Protein AF-A0A376NST1-F1 (afdb_monomer_lite)

Organism: Escherichia coli (NCBI:txid562)

Secondary structure (DSSP, 8-state):
--SS-S-SSHHHHHHHHHHHHHSBHHHHHTS-SS-TTT-HHHHHHHHT--HHHHHHHTT-BHHHHHHHHH-TTS-HHHHHHHGGG--HHHHHHHHHH--HHHHHHHHHH----EESSSEE--TT----------TT--HHHHHHHHHHHHHTTTT--

Sequence (157 aa):
MLAGVAAASSQERVAAKQVLSEMTVADIRNNPVIAYEDDCVTRLIQDDVNETAYNQIKNWSISELREYVLSDETSVDDIAFTRKGLTSEVVAAVAKICSNADLIYGAKKMPVIKKANTTIGIPGTFSARLQPNDTRDDVQSIAAQIYEGLSFGWAMR

Structure (mmCIF, N/CA/C/O backbone):
data_AF-A0A376NST1-F1
#
_entry.id   AF-A0A376NST1-F1
#
loop_
_atom_site.group_PDB
_atom_site.id
_atom_site.type_symbol
_atom_site.label_atom_id
_atom_site.label_alt_id
_atom_site.label_comp_id
_atom_site.label_asym_id
_atom_site.label_entity_id
_atom_site.label_seq_id
_atom_site.pdbx_PDB_ins_code
_atom_site.Cartn_x
_atom_site.Cartn_y
_atom_site.Cartn_z
_atom_site.occupancy
_atom_site.B_iso_or_equiv
_atom_site.auth_seq_id
_atom_site.auth_comp_id
_atom_site.auth_asym_id
_atom_site.auth_atom_id
_atom_site.pdbx_PDB_model_num
ATOM 1 N N . MET A 1 1 ? -23.554 10.254 -4.841 1.00 58.06 1 MET A N 1
ATOM 2 C CA . MET A 1 1 ? -22.465 9.258 -4.983 1.00 58.06 1 MET A CA 1
ATOM 3 C C . MET A 1 1 ? -22.963 8.116 -5.845 1.00 58.06 1 MET A C 1
ATOM 5 O O . MET A 1 1 ? -24.092 7.705 -5.643 1.00 58.06 1 MET A O 1
ATOM 9 N N . LEU A 1 2 ? -22.165 7.655 -6.812 1.00 87.50 2 LEU A N 1
ATOM 10 C CA . LEU A 1 2 ? -22.635 6.780 -7.900 1.00 87.50 2 LEU A CA 1
ATOM 11 C C . LEU A 1 2 ? -22.914 5.328 -7.470 1.00 87.50 2 LEU A C 1
ATOM 13 O O . LEU A 1 2 ? -23.813 4.710 -8.020 1.00 87.50 2 LEU A O 1
ATOM 17 N N . ALA A 1 3 ? -22.196 4.806 -6.470 1.00 92.31 3 ALA A N 1
ATOM 18 C CA . ALA A 1 3 ? -22.322 3.412 -6.023 1.00 92.31 3 ALA A CA 1
ATOM 19 C C . ALA A 1 3 ? -23.203 3.211 -4.771 1.00 92.31 3 ALA A C 1
ATOM 21 O O . ALA A 1 3 ? -23.405 2.083 -4.348 1.00 92.31 3 ALA A O 1
ATOM 22 N N . GLY A 1 4 ? -23.691 4.283 -4.134 1.00 94.25 4 GLY A N 1
ATOM 23 C CA . GLY A 1 4 ? -24.586 4.184 -2.966 1.00 94.25 4 GLY A CA 1
ATOM 24 C C . GLY A 1 4 ? -23.967 3.706 -1.637 1.00 94.25 4 GLY A C 1
ATOM 25 O O . GLY A 1 4 ? -24.687 3.615 -0.656 1.00 94.25 4 GLY A O 1
ATOM 26 N N . VAL A 1 5 ? -22.656 3.448 -1.563 1.00 95.38 5 VAL A N 1
ATOM 27 C CA . VAL A 1 5 ? -21.986 2.813 -0.396 1.00 95.38 5 VAL A CA 1
ATOM 28 C C . VAL A 1 5 ? -21.373 3.776 0.628 1.00 95.38 5 VAL A C 1
ATOM 30 O O . VAL A 1 5 ? -20.493 3.404 1.400 1.00 95.38 5 VAL A O 1
ATOM 33 N N . ALA A 1 6 ? -21.745 5.047 0.600 1.00 96.31 6 ALA A N 1
ATOM 34 C CA . ALA A 1 6 ? -21.053 6.056 1.387 1.00 96.31 6 ALA A CA 1
ATOM 35 C C . ALA A 1 6 ? -21.930 6.667 2.466 1.00 96.31 6 ALA A C 1
ATOM 37 O O . ALA A 1 6 ? -23.143 6.751 2.304 1.00 96.31 6 ALA A O 1
ATOM 38 N N . ALA A 1 7 ? -21.277 7.156 3.520 1.00 96.25 7 ALA A N 1
ATOM 39 C CA . ALA A 1 7 ? -21.938 7.831 4.625 1.00 96.25 7 ALA A CA 1
ATOM 40 C C . ALA A 1 7 ? -22.827 8.983 4.127 1.00 96.25 7 ALA A C 1
ATOM 42 O O . ALA A 1 7 ? -22.404 9.812 3.313 1.00 96.25 7 ALA A O 1
ATOM 43 N N . ALA A 1 8 ? -24.039 9.055 4.666 1.00 95.56 8 ALA A N 1
ATOM 44 C CA . ALA A 1 8 ? -25.022 10.096 4.417 1.00 95.56 8 ALA A CA 1
ATOM 45 C C . ALA A 1 8 ? -24.632 11.437 5.059 1.00 95.56 8 ALA A C 1
ATOM 47 O O . ALA A 1 8 ? -25.135 12.485 4.657 1.00 95.56 8 ALA A O 1
ATOM 48 N N . SER A 1 9 ? -23.727 11.430 6.046 1.00 97.06 9 SER A N 1
ATOM 49 C CA . SER A 1 9 ? -23.280 12.642 6.739 1.00 97.06 9 SER A CA 1
ATOM 50 C C . SER A 1 9 ? -21.816 12.596 7.186 1.00 97.06 9 SER A C 1
ATOM 52 O O . SER A 1 9 ? -21.163 11.551 7.211 1.00 97.06 9 SER A O 1
ATOM 54 N N . SER A 1 10 ? -21.285 13.759 7.577 1.00 96.62 10 SER A N 1
ATOM 55 C CA . SER A 1 10 ? -19.955 13.852 8.191 1.00 96.62 10 SER A CA 1
ATOM 56 C C . SER A 1 10 ? -19.897 13.159 9.554 1.00 96.62 10 SER A C 1
ATOM 58 O O . SER A 1 10 ? -18.880 12.552 9.868 1.00 96.62 10 SER A O 1
ATOM 60 N N . GLN A 1 11 ? -20.976 13.219 10.336 1.00 97.62 11 GLN A N 1
ATOM 61 C CA . GLN A 1 11 ? -21.097 12.567 11.638 1.00 97.62 11 GLN A CA 1
ATOM 62 C C . GLN A 1 11 ? -21.048 11.048 11.489 1.00 97.62 11 GLN A C 1
ATOM 64 O O . GLN A 1 11 ? -20.251 10.399 12.155 1.00 97.62 11 GLN A O 1
ATOM 69 N N . GLU A 1 12 ? -21.824 10.494 10.555 1.00 97.94 12 GLU A N 1
ATOM 70 C CA . GLU A 1 12 ? -21.793 9.062 10.242 1.00 97.94 12 GLU A CA 1
ATOM 71 C C . GLU A 1 12 ? -20.415 8.629 9.732 1.00 97.94 12 GLU A C 1
ATOM 73 O O . GLU A 1 12 ? -19.903 7.592 10.138 1.00 97.94 12 GLU A O 1
ATOM 78 N N . ARG A 1 13 ? -19.752 9.454 8.910 1.00 97.69 13 ARG A N 1
ATOM 79 C CA . ARG A 1 13 ? -18.380 9.177 8.464 1.00 97.69 13 ARG A CA 1
ATOM 80 C C . ARG A 1 13 ? -17.389 9.125 9.630 1.00 97.69 13 ARG A C 1
ATOM 82 O O . ARG A 1 13 ? -16.491 8.289 9.613 1.00 97.69 13 ARG A O 1
ATOM 89 N N . VAL A 1 14 ? -17.511 10.021 10.610 1.00 97.69 14 VAL A N 1
ATOM 90 C CA . VAL A 1 14 ? -16.652 10.019 11.807 1.00 97.69 14 VAL A CA 1
ATOM 91 C C . VAL A 1 14 ? -16.969 8.817 12.696 1.00 97.69 14 VAL A C 1
ATOM 93 O O . VAL A 1 14 ? -16.040 8.135 13.114 1.00 97.69 14 VAL A O 1
ATOM 96 N N . ALA A 1 15 ? -18.248 8.493 12.896 1.00 97.62 15 ALA A N 1
ATOM 97 C CA . ALA A 1 15 ? -18.669 7.301 13.629 1.00 97.62 15 ALA A CA 1
ATOM 98 C C . ALA A 1 15 ? -18.141 6.013 12.974 1.00 97.62 15 ALA A C 1
ATOM 100 O O . ALA A 1 15 ? -17.581 5.160 13.654 1.00 97.62 15 ALA A O 1
ATOM 101 N N . ALA A 1 16 ? -18.216 5.902 11.644 1.00 98.12 16 ALA A N 1
ATOM 102 C CA . ALA A 1 16 ? -17.667 4.767 10.905 1.00 98.12 16 ALA A CA 1
ATOM 103 C C . ALA A 1 16 ? -16.143 4.648 11.068 1.00 98.12 16 ALA A C 1
ATOM 105 O O . ALA A 1 16 ? -15.630 3.542 11.209 1.00 98.12 16 ALA A O 1
ATOM 106 N N . LYS A 1 17 ? -15.411 5.773 11.086 1.00 98.31 17 LYS A N 1
ATOM 107 C CA . LYS A 1 17 ? -13.966 5.767 11.371 1.00 98.31 17 LYS A CA 1
ATOM 108 C C . LYS A 1 17 ? -13.660 5.334 12.803 1.00 98.31 17 LYS A C 1
ATOM 110 O O . LYS A 1 17 ? -12.684 4.621 12.990 1.00 98.31 17 LYS A O 1
ATOM 115 N N . GLN A 1 18 ? -14.472 5.745 13.777 1.00 98.25 18 GLN A N 1
ATOM 116 C CA . GLN A 1 18 ? -14.311 5.322 15.168 1.00 98.25 18 GLN A CA 1
ATOM 117 C C . GLN A 1 18 ? -14.515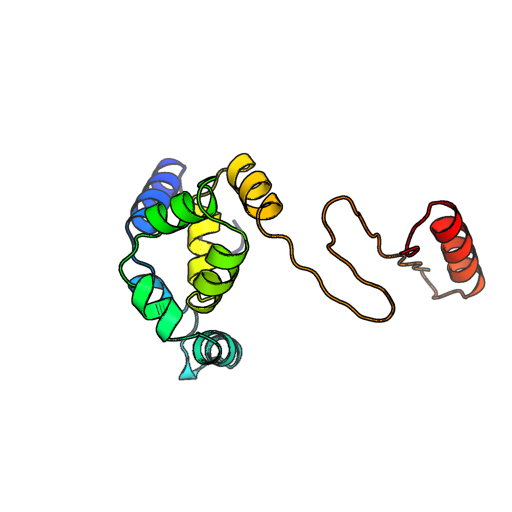 3.810 15.303 1.00 98.25 18 GLN A C 1
ATOM 119 O O . GLN A 1 18 ? -13.617 3.125 15.782 1.00 98.25 18 GLN A O 1
ATOM 124 N N . VAL A 1 19 ? -15.628 3.279 14.786 1.00 98.56 19 VAL A N 1
ATOM 125 C CA . VAL A 1 19 ? -15.893 1.831 14.791 1.00 98.56 19 VAL A CA 1
ATOM 126 C C . VAL A 1 19 ? -14.754 1.079 14.105 1.00 98.56 19 VAL A C 1
ATOM 128 O O . VAL A 1 19 ? -14.201 0.148 14.676 1.00 98.56 19 VAL A O 1
ATOM 131 N N . LEU A 1 20 ? -14.333 1.530 12.918 1.00 98.62 20 LEU A N 1
ATOM 132 C CA . LEU A 1 20 ? -13.223 0.919 12.188 1.00 98.62 20 LEU A CA 1
ATOM 133 C C . LEU A 1 20 ? -11.905 0.947 12.973 1.00 98.62 20 LEU A C 1
ATOM 135 O O . LEU A 1 20 ? -11.122 0.012 12.863 1.00 98.62 20 LEU A O 1
ATOM 139 N N . SER A 1 21 ? -11.649 2.007 13.743 1.00 98.50 21 SER A N 1
ATOM 140 C CA . SER A 1 21 ? -10.427 2.140 14.541 1.00 98.50 21 SER A CA 1
ATOM 141 C C . SER A 1 21 ? -10.368 1.165 15.719 1.00 98.50 21 SER A C 1
ATOM 143 O O . SER A 1 21 ? -9.270 0.773 16.106 1.00 98.50 21 SER A O 1
ATOM 145 N N . GLU A 1 22 ? -11.528 0.755 16.240 1.00 98.56 22 GLU A N 1
ATOM 146 C CA . GLU A 1 22 ? -11.674 -0.173 17.370 1.00 98.56 22 GLU A CA 1
ATOM 147 C C . GLU A 1 22 ? -11.725 -1.647 16.927 1.00 98.56 22 GLU A C 1
ATOM 149 O O . GLU A 1 22 ? -11.473 -2.536 17.738 1.00 98.56 22 GLU A O 1
ATOM 154 N N . MET A 1 23 ? -12.013 -1.924 15.648 1.00 98.75 23 MET A N 1
ATOM 155 C CA . MET A 1 23 ? -11.954 -3.283 15.094 1.00 98.75 23 MET A CA 1
ATOM 156 C C . MET A 1 23 ? -10.537 -3.846 15.162 1.00 98.75 23 MET A C 1
ATOM 158 O O . MET A 1 23 ? -9.558 -3.116 14.983 1.00 98.75 23 MET A O 1
ATOM 162 N N . THR A 1 24 ? -10.427 -5.158 15.354 1.00 98.81 24 THR A N 1
ATOM 163 C CA . THR A 1 24 ? -9.129 -5.832 15.358 1.00 98.81 24 THR A CA 1
ATOM 164 C C . THR A 1 24 ? -8.667 -6.207 13.950 1.00 98.81 24 THR A C 1
ATOM 166 O O . THR A 1 24 ? -9.461 -6.337 13.012 1.00 98.81 24 THR A O 1
ATOM 169 N N . VAL A 1 25 ? -7.363 -6.447 13.799 1.00 98.75 25 VAL A N 1
ATOM 170 C CA . VAL A 1 25 ? -6.791 -7.043 12.583 1.00 98.75 25 VAL A CA 1
ATOM 171 C C . VAL A 1 25 ? -7.479 -8.373 12.260 1.00 98.75 25 VAL A C 1
ATOM 173 O O . VAL A 1 25 ? -7.784 -8.620 11.096 1.00 98.75 25 VAL A O 1
ATOM 176 N N . ALA A 1 26 ? -7.767 -9.210 13.262 1.00 98.75 26 ALA A N 1
ATOM 177 C CA . ALA A 1 26 ? -8.470 -10.478 13.078 1.00 98.75 26 ALA A CA 1
ATOM 178 C C . ALA A 1 26 ? -9.889 -10.293 12.535 1.00 98.75 26 ALA A C 1
ATOM 180 O O . ALA A 1 26 ? -10.272 -11.007 11.607 1.00 98.75 26 ALA A O 1
ATOM 181 N N . ASP A 1 27 ? -10.652 -9.339 13.076 1.00 98.62 27 ASP A N 1
ATOM 182 C CA . ASP A 1 27 ? -12.026 -9.083 12.632 1.00 98.62 27 ASP A CA 1
ATOM 183 C C . ASP A 1 27 ? -12.061 -8.772 11.138 1.00 98.62 27 ASP A C 1
ATOM 185 O O . ASP A 1 27 ? -12.883 -9.311 10.403 1.00 98.62 27 ASP A O 1
ATOM 189 N N . ILE A 1 28 ? -11.132 -7.943 10.669 1.00 98.69 28 ILE A N 1
ATOM 190 C CA . ILE A 1 28 ? -11.088 -7.535 9.265 1.00 98.69 28 ILE A CA 1
ATOM 191 C C . ILE A 1 28 ? -10.480 -8.634 8.391 1.00 98.69 28 ILE A C 1
ATOM 193 O O . ILE A 1 28 ? -10.987 -8.900 7.304 1.00 98.69 28 ILE A O 1
ATOM 197 N N . ARG A 1 29 ? -9.433 -9.322 8.862 1.00 98.12 29 ARG A N 1
ATOM 198 C CA . ARG A 1 29 ? -8.795 -10.412 8.113 1.00 98.12 29 ARG A CA 1
ATOM 199 C C . ARG A 1 29 ? -9.769 -11.558 7.825 1.00 98.12 29 ARG A C 1
ATOM 201 O O . ARG A 1 29 ? -9.786 -12.075 6.711 1.00 98.12 29 ARG A O 1
ATOM 208 N N . ASN A 1 30 ? -10.564 -11.947 8.820 1.00 98.38 30 ASN A N 1
ATOM 209 C CA . ASN A 1 30 ? -11.471 -13.093 8.731 1.00 98.38 30 ASN A CA 1
ATOM 210 C C . ASN A 1 30 ? -12.772 -12.786 7.969 1.00 98.38 30 ASN A C 1
ATOM 212 O O . ASN A 1 30 ? -13.555 -13.700 7.728 1.00 98.38 30 ASN A O 1
ATOM 216 N N . ASN A 1 31 ? -13.009 -11.525 7.597 1.00 98.44 31 ASN A N 1
ATOM 217 C CA . ASN A 1 31 ? -14.204 -11.085 6.879 1.00 98.44 31 ASN A CA 1
ATOM 218 C C . ASN A 1 31 ? -13.805 -10.325 5.598 1.00 98.44 31 ASN A C 1
ATOM 220 O O . ASN A 1 31 ? -13.994 -9.106 5.529 1.00 98.44 31 ASN A O 1
ATOM 224 N N . PRO A 1 32 ? -13.226 -11.012 4.591 1.00 97.94 32 PRO A N 1
ATOM 225 C CA . PRO A 1 32 ? -12.903 -10.379 3.316 1.00 97.94 32 PRO A CA 1
ATOM 226 C C . PRO A 1 32 ? -14.174 -9.860 2.634 1.00 97.94 32 PRO A C 1
ATOM 228 O O . PRO A 1 32 ? -15.260 -10.418 2.799 1.00 97.94 32 PRO A O 1
ATOM 231 N N . VAL A 1 33 ? -14.050 -8.789 1.844 1.00 97.62 33 VAL A N 1
ATOM 232 C CA . VAL A 1 33 ? -15.228 -8.140 1.226 1.00 97.62 33 VAL A CA 1
ATOM 233 C C . VAL A 1 33 ? -15.897 -8.997 0.147 1.00 97.62 33 VAL A C 1
ATOM 235 O O . VAL A 1 33 ? -17.051 -8.754 -0.203 1.00 97.62 33 VAL A O 1
ATOM 238 N N . ILE A 1 34 ? -15.175 -9.991 -0.371 1.00 97.94 34 ILE A N 1
ATOM 239 C CA . ILE A 1 34 ? -15.690 -11.066 -1.219 1.00 97.94 34 ILE A CA 1
ATOM 240 C C . ILE A 1 34 ? -15.210 -12.385 -0.614 1.00 97.94 34 ILE A C 1
ATOM 242 O O . ILE A 1 34 ? -14.037 -12.502 -0.255 1.00 97.94 34 ILE A O 1
ATOM 246 N N . ALA A 1 35 ? -16.112 -13.360 -0.493 1.00 98.06 35 ALA A N 1
ATOM 247 C CA . ALA A 1 35 ? -15.838 -14.636 0.158 1.00 98.06 35 ALA A CA 1
ATOM 248 C C . ALA A 1 35 ? -14.694 -15.411 -0.523 1.00 98.06 35 ALA A C 1
ATOM 250 O O . ALA A 1 35 ? -14.472 -15.310 -1.732 1.00 98.06 35 ALA A O 1
ATOM 251 N N . TYR A 1 36 ? -13.959 -16.195 0.269 1.00 97.62 36 TYR A N 1
ATOM 252 C CA . TYR A 1 36 ? -12.764 -16.922 -0.177 1.00 97.62 36 TYR A CA 1
ATOM 253 C C . TYR A 1 36 ? -13.096 -17.966 -1.256 1.00 97.62 36 TYR A C 1
ATOM 255 O O . TYR A 1 36 ? -12.367 -18.144 -2.235 1.00 97.62 36 TYR A O 1
ATOM 263 N N . GLU A 1 37 ? -14.218 -18.657 -1.098 1.00 97.38 37 GLU A N 1
ATOM 264 C CA . GLU A 1 37 ? -14.730 -19.654 -2.033 1.00 97.38 37 GLU A CA 1
ATOM 265 C C . GLU A 1 37 ? -15.078 -19.058 -3.405 1.00 97.38 37 GLU A C 1
ATOM 267 O O . GLU A 1 37 ? -14.863 -19.708 -4.432 1.00 97.38 37 GLU A O 1
ATOM 272 N N . ASP A 1 38 ? -15.508 -17.797 -3.438 1.00 98.00 38 ASP A N 1
ATOM 273 C CA . ASP A 1 38 ? -16.101 -17.173 -4.621 1.00 98.00 38 ASP A CA 1
ATOM 274 C C . ASP A 1 38 ? -15.097 -16.381 -5.468 1.00 98.00 38 ASP A C 1
ATOM 276 O O . ASP A 1 38 ? -15.340 -16.162 -6.655 1.00 98.00 38 ASP A O 1
ATOM 280 N N . ASP A 1 39 ? -13.951 -15.980 -4.906 1.00 98.38 39 ASP A N 1
ATOM 281 C CA . ASP A 1 39 ? -13.010 -15.090 -5.592 1.00 98.38 39 ASP A CA 1
ATOM 282 C C . ASP A 1 39 ? -11.547 -15.532 -5.484 1.00 98.38 39 ASP A C 1
ATOM 284 O O . ASP A 1 39 ? -10.999 -15.775 -4.409 1.00 98.38 39 ASP A O 1
ATOM 288 N N . CYS A 1 40 ? -10.878 -15.631 -6.635 1.00 97.25 40 CYS A N 1
ATOM 289 C CA . CYS A 1 40 ? -9.483 -16.059 -6.689 1.00 97.25 40 CYS A CA 1
ATOM 290 C C . CYS A 1 40 ? -8.501 -15.004 -6.166 1.00 97.25 40 CYS A C 1
ATOM 292 O O . CYS A 1 40 ? -7.403 -15.378 -5.752 1.00 97.25 40 CYS A O 1
ATOM 294 N N . VAL A 1 41 ? -8.874 -13.721 -6.159 1.00 98.38 41 VAL A N 1
ATOM 295 C CA . VAL A 1 41 ? -8.036 -12.642 -5.624 1.00 98.38 41 VAL A CA 1
ATOM 296 C C . VAL A 1 41 ? -8.066 -12.670 -4.097 1.00 98.38 41 VAL A C 1
ATOM 298 O O . VAL A 1 41 ? -6.999 -12.612 -3.489 1.00 98.38 41 VAL A O 1
ATOM 301 N N . THR A 1 42 ? -9.235 -12.872 -3.477 1.00 98.31 42 THR A N 1
ATOM 302 C CA . THR A 1 42 ? -9.349 -13.133 -2.034 1.00 98.31 42 THR A CA 1
ATOM 303 C C . THR A 1 42 ? -8.493 -14.329 -1.636 1.00 98.31 42 THR A C 1
ATOM 305 O O . THR A 1 42 ? -7.748 -14.229 -0.663 1.00 98.31 42 THR A O 1
ATOM 308 N N . ARG A 1 43 ? -8.535 -15.437 -2.394 1.00 98.31 43 ARG A N 1
ATOM 309 C CA . ARG A 1 43 ? -7.685 -16.603 -2.099 1.00 98.31 43 ARG A CA 1
ATOM 310 C C . ARG A 1 43 ? -6.210 -16.262 -2.133 1.00 98.31 43 ARG A C 1
ATOM 312 O O . ARG A 1 43 ? -5.531 -16.493 -1.147 1.00 98.31 43 ARG A O 1
ATOM 319 N N . LEU A 1 44 ? -5.742 -15.635 -3.212 1.00 98.50 44 LEU A N 1
ATOM 320 C CA . LEU A 1 44 ? -4.339 -15.241 -3.333 1.00 98.50 44 LEU A CA 1
ATOM 321 C C . LEU A 1 44 ? -3.894 -14.353 -2.161 1.00 98.50 44 LEU A C 1
ATOM 323 O O . LEU A 1 44 ? -2.840 -14.585 -1.582 1.00 98.50 44 LEU A O 1
ATOM 327 N N . ILE A 1 45 ? -4.711 -13.365 -1.784 1.00 98.44 45 ILE A N 1
ATOM 328 C CA . ILE A 1 45 ? -4.411 -12.465 -0.664 1.00 98.44 45 ILE A CA 1
ATOM 329 C C . ILE A 1 45 ? -4.343 -13.230 0.661 1.00 98.44 45 ILE A C 1
ATOM 331 O O . ILE A 1 45 ? -3.431 -12.985 1.444 1.00 98.44 45 ILE A O 1
ATOM 335 N N . GLN A 1 46 ? -5.309 -14.109 0.933 1.00 98.06 46 GLN A N 1
ATOM 336 C CA . GLN A 1 46 ? -5.399 -14.847 2.196 1.00 98.06 46 GLN A CA 1
ATOM 337 C C . GLN A 1 46 ? -4.330 -15.943 2.304 1.00 98.06 46 GLN A C 1
ATOM 339 O O . GLN A 1 46 ? -3.771 -16.130 3.384 1.00 98.06 46 GLN A O 1
ATOM 344 N N . ASP A 1 47 ? -4.024 -16.625 1.198 1.00 98.25 47 ASP A N 1
ATOM 345 C CA . ASP A 1 47 ? -3.057 -17.726 1.126 1.00 98.25 47 ASP A CA 1
ATOM 346 C C . ASP A 1 47 ? -1.605 -17.232 1.246 1.00 98.25 47 ASP A C 1
ATOM 348 O O . ASP A 1 47 ? -0.752 -17.945 1.776 1.00 98.25 47 ASP A O 1
ATOM 352 N N . ASP A 1 48 ? -1.319 -15.999 0.810 1.00 98.38 48 ASP A N 1
ATOM 353 C CA . ASP A 1 48 ? 0.010 -15.380 0.920 1.00 98.38 48 ASP A CA 1
ATOM 354 C C . ASP A 1 48 ? 0.311 -14.821 2.330 1.00 98.38 48 ASP A C 1
ATOM 356 O O . ASP A 1 48 ? 1.429 -14.355 2.595 1.00 98.38 48 ASP A O 1
ATOM 360 N N . VAL A 1 49 ? -0.653 -14.862 3.261 1.00 98.50 49 VAL A N 1
ATOM 361 C CA . VAL A 1 49 ? -0.452 -14.363 4.627 1.00 98.50 49 VAL A CA 1
ATOM 362 C C . VAL A 1 49 ? 0.510 -15.264 5.400 1.00 98.50 49 VAL A C 1
ATOM 364 O O . VAL A 1 49 ? 0.342 -16.474 5.532 1.00 98.50 49 VAL A O 1
ATOM 367 N N . ASN A 1 50 ? 1.515 -14.647 6.016 1.00 98.56 50 ASN A N 1
ATOM 368 C CA . ASN A 1 50 ? 2.362 -15.324 6.983 1.00 98.56 50 ASN A CA 1
ATOM 369 C C . ASN A 1 50 ? 1.645 -15.423 8.337 1.00 98.56 50 ASN A C 1
ATOM 371 O O . ASN A 1 50 ? 1.550 -14.441 9.079 1.00 98.56 50 ASN A O 1
ATOM 375 N N . GLU A 1 51 ? 1.208 -16.630 8.692 1.00 98.06 51 GLU A N 1
ATOM 376 C CA . GLU A 1 51 ? 0.477 -16.872 9.941 1.00 98.06 51 GLU A CA 1
ATOM 377 C C . GLU A 1 51 ? 1.268 -16.532 11.209 1.00 98.06 51 GLU A C 1
ATOM 379 O O . GLU A 1 51 ? 0.679 -16.158 12.222 1.00 98.06 51 GLU A O 1
ATOM 384 N N . THR A 1 52 ? 2.600 -16.626 11.195 1.00 98.19 52 THR A N 1
ATOM 385 C CA . THR A 1 52 ? 3.419 -16.234 12.353 1.00 98.19 52 THR A CA 1
ATOM 386 C C . THR A 1 52 ? 3.358 -14.728 12.580 1.00 98.19 52 THR A C 1
ATOM 388 O O . THR A 1 52 ? 3.132 -14.300 13.710 1.00 98.19 52 THR A O 1
ATOM 391 N N . ALA A 1 53 ? 3.509 -13.931 11.518 1.00 98.31 53 ALA A N 1
ATOM 392 C CA . ALA A 1 53 ? 3.381 -12.478 11.595 1.00 98.31 53 ALA A CA 1
ATOM 393 C C . ALA A 1 53 ? 1.954 -12.074 11.992 1.00 98.31 53 ALA A C 1
ATOM 395 O O . ALA A 1 53 ? 1.775 -11.276 12.907 1.00 98.31 53 ALA A O 1
ATOM 396 N N . TYR A 1 54 ? 0.936 -12.686 11.377 1.00 98.69 54 TYR A N 1
ATOM 397 C CA . TYR A 1 54 ? -0.463 -12.432 11.724 1.00 98.69 54 TYR A CA 1
ATOM 398 C C . TYR A 1 54 ? -0.758 -12.717 13.201 1.00 98.69 54 TYR A C 1
ATOM 400 O O . TYR A 1 54 ? -1.350 -11.885 13.882 1.00 98.69 54 TYR A O 1
ATOM 408 N N . ASN A 1 55 ? -0.312 -13.856 13.738 1.00 98.50 55 ASN A N 1
ATOM 409 C CA . ASN A 1 55 ? -0.602 -14.222 15.125 1.00 98.50 55 ASN A CA 1
ATOM 410 C C . ASN A 1 55 ? -0.039 -13.236 16.163 1.00 98.50 55 ASN A C 1
ATOM 412 O O . ASN A 1 55 ? -0.579 -13.182 17.267 1.00 98.50 55 ASN A O 1
ATOM 416 N N . GLN A 1 56 ? 0.994 -12.457 15.821 1.00 98.19 56 GLN A N 1
ATOM 417 C CA . GLN A 1 56 ? 1.545 -11.411 16.692 1.00 98.19 56 GLN A CA 1
ATOM 418 C C . GLN A 1 56 ? 0.665 -10.154 16.744 1.00 98.19 56 GLN A C 1
ATOM 420 O O . GLN A 1 56 ? 0.635 -9.480 17.770 1.00 98.19 56 GLN A O 1
ATOM 425 N N . ILE A 1 57 ? -0.064 -9.860 15.663 1.00 98.50 57 ILE A N 1
ATOM 426 C CA . ILE A 1 57 ? -0.810 -8.602 15.487 1.00 98.50 57 ILE A CA 1
ATOM 427 C C . ILE A 1 57 ? -2.328 -8.783 15.414 1.00 98.50 57 ILE A C 1
ATOM 429 O O . ILE A 1 57 ? -3.059 -7.802 15.392 1.00 98.50 57 ILE A O 1
ATOM 433 N N . LYS A 1 58 ? -2.834 -10.020 15.371 1.00 98.50 58 LYS A N 1
ATOM 434 C CA . LYS A 1 58 ? -4.259 -10.319 15.145 1.00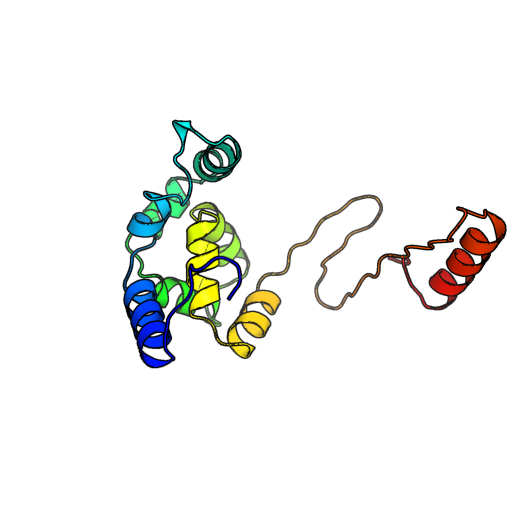 98.50 58 LYS A CA 1
ATOM 435 C C . LYS A 1 58 ? -5.209 -9.626 16.128 1.00 98.50 58 LYS A C 1
ATOM 437 O O . LYS A 1 58 ? -6.322 -9.284 15.754 1.00 98.50 58 LYS A O 1
ATOM 442 N N . ASN A 1 59 ? -4.759 -9.408 17.364 1.00 98.69 59 ASN A N 1
ATOM 443 C CA . ASN A 1 59 ? -5.550 -8.775 18.422 1.00 98.69 59 ASN A CA 1
ATOM 444 C C . ASN A 1 59 ? -5.365 -7.254 18.484 1.00 98.69 59 ASN A C 1
ATOM 446 O O . ASN A 1 59 ? -5.973 -6.619 19.337 1.00 98.69 59 ASN A O 1
ATOM 450 N N . TRP A 1 60 ? -4.507 -6.676 17.642 1.00 98.75 60 TRP A N 1
ATOM 451 C CA . TRP A 1 60 ? -4.335 -5.231 17.595 1.00 98.75 60 TRP A CA 1
ATOM 452 C C . TRP A 1 60 ? -5.559 -4.604 16.953 1.00 98.75 60 TRP A C 1
ATOM 454 O O . TRP A 1 60 ? -6.062 -5.097 15.940 1.00 98.75 60 TRP A O 1
ATOM 464 N N . SER A 1 61 ? -6.002 -3.496 17.520 1.00 98.81 61 SER A N 1
ATOM 465 C CA . SER A 1 61 ? -6.938 -2.590 16.880 1.00 98.81 61 SER A CA 1
ATOM 466 C C . SER A 1 61 ? -6.303 -1.931 15.651 1.00 98.81 61 SER A C 1
ATOM 468 O O . SER A 1 61 ? -5.080 -1.779 15.541 1.00 98.81 61 SER A O 1
ATOM 470 N N . ILE A 1 62 ? -7.133 -1.481 14.713 1.00 98.81 62 ILE A N 1
ATOM 471 C CA . ILE A 1 62 ? -6.650 -0.715 13.557 1.00 98.81 62 ILE A CA 1
ATOM 472 C C . ILE A 1 62 ? -6.019 0.615 13.987 1.00 98.81 62 ILE A C 1
ATOM 474 O O . ILE A 1 62 ? -5.079 1.077 13.335 1.00 98.81 62 ILE A O 1
ATOM 478 N N . SER A 1 63 ? -6.475 1.207 15.097 1.00 98.62 63 SER A N 1
ATOM 479 C CA . SER A 1 63 ? -5.828 2.384 15.687 1.00 98.62 63 SER A CA 1
ATOM 480 C C . SER A 1 63 ? -4.394 2.088 16.137 1.00 98.62 63 SER A C 1
ATOM 482 O O . SER A 1 63 ? -3.480 2.818 15.753 1.00 98.62 63 SER A O 1
ATOM 484 N N . GLU A 1 64 ? -4.174 0.998 16.877 1.00 98.75 64 GLU A N 1
ATOM 485 C CA . GLU A 1 64 ? -2.833 0.581 17.318 1.00 98.75 64 GLU A CA 1
ATOM 486 C C . GLU A 1 64 ? -1.924 0.272 16.126 1.00 98.75 64 GLU A C 1
ATOM 488 O O . GLU A 1 64 ? -0.773 0.705 16.094 1.00 98.75 64 GLU A O 1
ATOM 493 N N . LEU A 1 65 ? -2.443 -0.405 15.095 1.00 98.56 65 LEU A N 1
ATOM 494 C CA . LEU A 1 65 ? -1.675 -0.674 13.880 1.00 98.56 65 LEU A CA 1
ATOM 495 C C . LEU A 1 65 ? -1.292 0.620 13.139 1.00 98.56 65 LEU A C 1
ATOM 497 O O . LEU A 1 65 ? -0.169 0.732 12.643 1.00 98.56 65 LEU A O 1
ATOM 501 N N . ARG A 1 66 ? -2.186 1.620 13.079 1.00 98.62 66 ARG A N 1
ATOM 502 C CA . ARG A 1 66 ? -1.862 2.949 12.530 1.00 98.62 66 ARG A CA 1
ATOM 503 C C . ARG A 1 66 ? -0.734 3.607 13.323 1.00 98.62 66 ARG A C 1
ATOM 505 O O . ARG A 1 66 ? 0.212 4.108 12.718 1.00 98.62 66 ARG A O 1
ATOM 512 N N . GLU A 1 67 ? -0.839 3.635 14.647 1.00 98.50 67 GLU A N 1
ATOM 513 C CA . GLU A 1 67 ? 0.169 4.257 15.513 1.00 98.50 67 GLU A CA 1
ATOM 514 C C . GLU A 1 67 ? 1.521 3.555 15.406 1.00 98.50 67 GLU A C 1
ATOM 516 O O . GLU A 1 67 ? 2.543 4.225 15.275 1.00 98.50 67 GLU A O 1
ATOM 521 N N . TYR A 1 68 ? 1.526 2.224 15.343 1.00 98.44 68 TYR A N 1
ATOM 522 C CA . TYR A 1 68 ? 2.721 1.425 15.092 1.00 98.44 68 TYR A CA 1
ATOM 523 C C . TYR A 1 68 ? 3.410 1.822 13.777 1.00 98.44 68 TYR A C 1
ATOM 525 O O . TYR A 1 68 ? 4.595 2.137 13.768 1.00 98.44 68 TYR A O 1
ATOM 533 N N . VAL A 1 69 ? 2.674 1.916 12.664 1.00 97.38 69 VAL A N 1
ATOM 534 C CA . VAL A 1 69 ? 3.256 2.322 11.367 1.00 97.38 69 VAL A CA 1
ATOM 535 C C . VAL A 1 69 ? 3.839 3.744 11.420 1.00 97.38 69 VAL A C 1
ATOM 537 O O . VAL A 1 69 ? 4.886 4.030 10.824 1.00 97.38 69 VAL A O 1
ATOM 540 N N . LEU A 1 70 ? 3.180 4.657 12.137 1.00 97.75 70 LEU A N 1
ATOM 541 C CA . LEU A 1 70 ? 3.609 6.052 12.238 1.00 97.75 70 LEU A CA 1
ATOM 542 C C . LEU A 1 70 ? 4.738 6.264 13.259 1.00 97.75 70 LEU A C 1
ATOM 544 O O . LEU A 1 70 ? 5.515 7.196 13.078 1.00 97.75 70 LEU A O 1
ATOM 548 N N . SER A 1 71 ? 4.907 5.381 14.243 1.00 98.06 71 SER A N 1
ATOM 549 C CA . SER A 1 71 ? 5.906 5.492 15.316 1.00 98.06 71 SER A CA 1
ATOM 550 C C . SER A 1 71 ? 7.351 5.498 14.813 1.00 98.06 71 SER A C 1
ATOM 552 O O . SER A 1 71 ? 7.758 4.602 14.075 1.00 98.06 71 SER A O 1
ATOM 554 N N . ASP A 1 72 ? 8.153 6.474 15.236 1.00 96.81 72 ASP A N 1
ATOM 555 C CA . ASP A 1 72 ? 9.570 6.597 14.855 1.00 96.81 72 ASP A CA 1
ATOM 556 C C . ASP A 1 72 ? 10.449 5.459 15.387 1.00 96.81 72 ASP A C 1
ATOM 558 O O . ASP A 1 72 ? 11.489 5.164 14.803 1.00 96.81 72 ASP A O 1
ATOM 562 N N . GLU A 1 73 ? 9.981 4.764 16.423 1.00 97.50 73 GLU A N 1
ATOM 563 C CA . GLU A 1 73 ? 10.633 3.573 16.978 1.00 97.50 73 GLU A CA 1
ATOM 564 C C . GLU A 1 73 ? 10.427 2.328 16.102 1.00 97.50 73 GLU A C 1
ATOM 566 O O . GLU A 1 73 ? 11.119 1.327 16.266 1.00 97.50 73 GLU A O 1
ATOM 571 N N . THR A 1 74 ? 9.468 2.365 15.169 1.00 97.44 74 THR A N 1
ATOM 572 C CA . THR A 1 74 ? 9.185 1.242 14.268 1.00 97.44 74 THR A CA 1
ATOM 573 C C . THR A 1 74 ? 10.055 1.338 13.020 1.00 97.44 74 THR A C 1
ATOM 575 O O . THR A 1 74 ? 9.901 2.248 12.197 1.00 97.44 74 THR A O 1
ATOM 578 N N . SER A 1 75 ? 10.966 0.378 12.867 1.00 97.31 75 SER A N 1
ATOM 579 C CA . SER A 1 75 ? 11.927 0.346 11.768 1.00 97.31 75 SER A CA 1
ATOM 580 C C . SER A 1 75 ? 11.329 -0.197 10.463 1.00 97.31 75 SER A C 1
ATOM 582 O O . SER A 1 75 ? 10.245 -0.785 10.419 1.00 97.31 75 SER A O 1
ATOM 584 N N . VAL A 1 76 ? 12.075 -0.035 9.365 1.00 96.44 76 VAL A N 1
ATOM 585 C CA . VAL A 1 76 ? 11.712 -0.601 8.054 1.00 96.44 76 VAL A CA 1
ATOM 586 C C . VAL A 1 76 ? 11.603 -2.128 8.120 1.00 96.44 76 VAL A C 1
ATOM 588 O O . VAL A 1 76 ? 10.713 -2.697 7.485 1.00 96.44 76 VAL A O 1
ATOM 591 N N . ASP A 1 77 ? 12.476 -2.783 8.890 1.00 97.12 77 ASP A N 1
ATOM 592 C CA . ASP A 1 77 ? 12.500 -4.241 9.034 1.00 97.12 77 ASP A CA 1
ATOM 593 C C . ASP A 1 77 ? 11.318 -4.749 9.870 1.00 97.12 77 ASP A C 1
ATOM 595 O O . ASP A 1 77 ? 10.711 -5.766 9.520 1.00 97.12 77 ASP A O 1
ATOM 599 N N . ASP A 1 78 ? 10.919 -3.994 10.896 1.00 97.62 78 ASP A N 1
ATOM 600 C CA . ASP A 1 78 ? 9.733 -4.296 11.702 1.00 97.62 78 ASP A CA 1
ATOM 601 C C . ASP A 1 78 ? 8.473 -4.277 10.830 1.00 97.62 78 ASP A C 1
ATOM 603 O O . ASP A 1 78 ? 7.732 -5.261 10.751 1.00 97.62 78 ASP A O 1
ATOM 607 N N . ILE A 1 79 ? 8.280 -3.197 10.063 1.00 97.38 79 ILE A N 1
ATOM 608 C CA . ILE A 1 79 ? 7.177 -3.099 9.099 1.00 97.38 79 ILE A CA 1
ATOM 609 C C . ILE A 1 79 ? 7.284 -4.209 8.052 1.00 97.38 79 ILE A C 1
ATOM 611 O O . ILE A 1 79 ? 6.265 -4.759 7.625 1.00 97.38 79 ILE A O 1
ATOM 615 N N . ALA A 1 80 ? 8.501 -4.561 7.625 1.00 97.12 80 ALA A N 1
ATOM 616 C CA . ALA A 1 80 ? 8.714 -5.576 6.607 1.00 97.12 80 ALA A CA 1
ATOM 617 C C . ALA A 1 80 ? 8.228 -6.965 7.012 1.00 97.12 80 ALA A C 1
ATOM 619 O O . ALA A 1 80 ? 7.746 -7.715 6.152 1.00 97.12 80 ALA A O 1
ATOM 620 N N . PHE A 1 81 ? 8.352 -7.300 8.292 1.00 98.00 81 PHE A N 1
ATOM 621 C CA . PHE A 1 81 ? 7.806 -8.525 8.847 1.00 98.00 81 PHE A CA 1
ATOM 622 C C . PHE A 1 81 ? 6.303 -8.395 9.109 1.00 98.00 81 PHE A C 1
ATOM 624 O O . PHE A 1 81 ? 5.533 -9.201 8.586 1.00 98.00 81 PHE A O 1
ATOM 631 N N . THR A 1 82 ? 5.882 -7.341 9.814 1.00 98.12 82 THR A N 1
ATOM 632 C CA . THR A 1 82 ? 4.483 -7.099 10.199 1.00 98.12 82 THR A CA 1
ATOM 633 C C . THR A 1 82 ? 3.539 -7.101 8.999 1.00 98.12 82 THR A C 1
ATOM 635 O O . THR A 1 82 ? 2.491 -7.745 9.040 1.00 98.12 82 THR A O 1
ATOM 638 N N . ARG A 1 83 ? 3.928 -6.484 7.872 1.00 97.44 83 ARG A N 1
ATOM 639 C CA . ARG A 1 83 ? 3.077 -6.431 6.669 1.00 97.44 83 ARG A CA 1
ATOM 640 C C . ARG A 1 83 ? 2.750 -7.795 6.062 1.00 97.44 83 ARG A C 1
ATOM 642 O O . ARG A 1 83 ? 1.794 -7.889 5.305 1.00 97.44 83 ARG A O 1
ATOM 649 N N .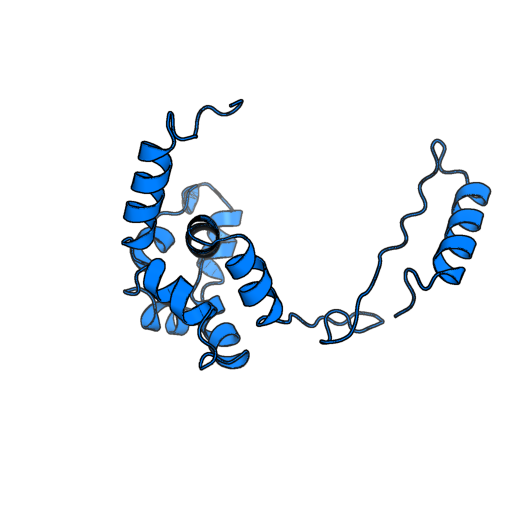 LYS A 1 84 ? 3.524 -8.843 6.369 1.00 98.19 84 LYS A N 1
ATOM 650 C CA . LYS A 1 84 ? 3.236 -10.211 5.905 1.00 98.19 84 LYS A CA 1
ATOM 651 C C . LYS A 1 84 ? 2.038 -10.830 6.626 1.00 98.19 84 LYS A C 1
ATOM 653 O O . LYS A 1 84 ? 1.516 -11.824 6.146 1.00 98.19 84 LYS A O 1
ATOM 658 N N . GLY A 1 85 ? 1.635 -10.281 7.772 1.00 98.19 85 GLY A N 1
ATOM 659 C CA . GLY A 1 85 ? 0.460 -10.712 8.530 1.00 98.19 85 GLY A CA 1
ATOM 660 C C . GLY A 1 85 ? -0.837 -9.998 8.138 1.00 98.19 85 GLY A C 1
ATOM 661 O O . GLY A 1 85 ? -1.853 -10.208 8.795 1.00 98.19 85 GLY A O 1
ATOM 662 N N . LEU A 1 86 ? -0.802 -9.117 7.131 1.00 98.56 86 LEU A N 1
ATOM 663 C CA . LEU A 1 86 ? -1.916 -8.247 6.755 1.00 98.56 86 LEU A CA 1
ATOM 664 C C . LEU A 1 86 ? -2.568 -8.707 5.450 1.00 98.56 86 LEU A C 1
ATOM 666 O O . LEU A 1 86 ? -1.879 -9.102 4.513 1.00 98.56 86 LEU A O 1
ATOM 670 N N . THR A 1 87 ? -3.885 -8.538 5.360 1.00 98.75 87 THR A N 1
ATOM 671 C CA . THR A 1 87 ? -4.639 -8.618 4.101 1.00 98.75 87 THR A CA 1
ATOM 672 C C . THR A 1 87 ? -4.904 -7.221 3.541 1.00 98.75 87 THR A C 1
ATOM 674 O O . THR A 1 87 ? -4.714 -6.204 4.220 1.00 98.75 87 THR A O 1
ATOM 677 N N . SER A 1 88 ? -5.353 -7.146 2.287 1.00 98.62 88 SER A N 1
ATOM 678 C CA . SER A 1 88 ? -5.644 -5.870 1.624 1.00 98.62 88 SER A CA 1
ATOM 679 C C . SER A 1 88 ? -6.709 -5.044 2.355 1.00 98.62 88 SER A C 1
ATOM 681 O O . SER A 1 88 ? -6.579 -3.822 2.430 1.00 98.62 88 SER A O 1
ATOM 683 N N . GLU A 1 89 ? -7.716 -5.679 2.952 1.00 98.75 89 GLU A N 1
ATOM 684 C CA . GLU A 1 89 ? -8.752 -5.015 3.744 1.00 98.75 89 GLU A CA 1
ATOM 685 C C . GLU A 1 89 ? -8.185 -4.353 5.002 1.00 98.75 89 GLU A C 1
ATOM 687 O O . GLU A 1 89 ? -8.566 -3.225 5.315 1.00 98.75 89 GLU A O 1
ATOM 692 N N . VAL A 1 90 ? -7.231 -4.993 5.687 1.00 98.81 90 VAL A N 1
ATOM 693 C CA . VAL A 1 90 ? -6.573 -4.411 6.869 1.00 98.81 90 VAL A CA 1
ATOM 694 C C . VAL A 1 90 ? -5.729 -3.197 6.468 1.00 98.81 90 VAL A C 1
ATOM 696 O O . VAL A 1 90 ? -5.794 -2.150 7.115 1.00 98.81 90 VAL A O 1
ATOM 699 N N . VAL A 1 91 ? -4.998 -3.282 5.350 1.00 98.62 91 VAL A N 1
ATOM 700 C CA . VAL A 1 91 ? -4.256 -2.136 4.789 1.00 98.62 91 VAL A CA 1
ATOM 701 C C . VAL A 1 91 ? -5.210 -0.986 4.440 1.00 98.62 91 VAL A C 1
ATOM 703 O O . VAL A 1 91 ? -4.945 0.175 4.768 1.00 98.62 91 VAL A O 1
ATOM 706 N N . ALA A 1 92 ? -6.353 -1.296 3.822 1.00 98.69 92 ALA A N 1
ATOM 707 C CA . ALA A 1 92 ? -7.378 -0.311 3.501 1.00 98.69 92 ALA A CA 1
ATOM 708 C C . ALA A 1 92 ? -8.005 0.308 4.762 1.00 98.69 92 ALA A C 1
ATOM 710 O O . ALA A 1 92 ? -8.304 1.504 4.764 1.00 98.69 92 ALA A O 1
ATOM 711 N N . ALA A 1 93 ? -8.193 -0.474 5.827 1.00 98.69 93 ALA A N 1
ATOM 712 C CA . ALA A 1 93 ? -8.742 -0.009 7.095 1.00 98.69 93 ALA A CA 1
ATOM 713 C C . ALA A 1 93 ? -7.845 1.047 7.752 1.00 98.69 93 ALA A C 1
ATOM 715 O O . ALA A 1 93 ? -8.321 2.139 8.072 1.00 98.69 93 ALA A O 1
ATOM 716 N N . VAL A 1 94 ? -6.539 0.773 7.844 1.00 98.62 94 VAL A N 1
ATOM 717 C CA . VAL A 1 94 ? -5.545 1.728 8.363 1.00 98.62 94 VAL A CA 1
ATOM 718 C C . VAL A 1 94 ? -5.561 3.018 7.540 1.00 98.62 94 VAL A C 1
ATOM 720 O O . VAL A 1 94 ? -5.692 4.111 8.091 1.00 98.62 94 VAL A O 1
ATOM 723 N N . ALA A 1 95 ? -5.521 2.917 6.207 1.00 98.62 95 ALA A N 1
ATOM 724 C CA . ALA A 1 95 ? -5.520 4.092 5.336 1.00 98.62 95 ALA A CA 1
ATOM 725 C C . ALA A 1 95 ? -6.778 4.970 5.499 1.00 98.62 95 ALA A C 1
ATOM 727 O O . ALA A 1 95 ? -6.693 6.195 5.409 1.00 98.62 95 ALA A O 1
ATOM 728 N N . LYS A 1 96 ? -7.948 4.375 5.771 1.00 98.50 96 LYS A N 1
ATOM 729 C CA . LYS A 1 96 ? -9.217 5.107 5.952 1.00 98.50 96 LYS A CA 1
ATOM 730 C C . LYS A 1 96 ? -9.242 5.968 7.216 1.00 98.50 96 LYS A C 1
ATOM 732 O O . LYS A 1 96 ? -9.967 6.970 7.237 1.00 98.50 96 LYS A O 1
ATOM 737 N N . ILE A 1 97 ? -8.468 5.622 8.243 1.00 98.25 97 ILE A N 1
ATOM 738 C CA . ILE A 1 97 ? -8.371 6.404 9.486 1.00 98.25 97 ILE A CA 1
ATOM 7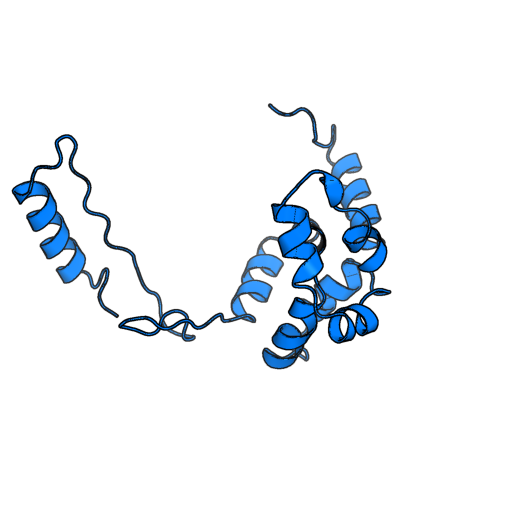39 C C . ILE A 1 97 ? -7.171 7.364 9.510 1.00 98.25 97 ILE A C 1
ATOM 741 O O . ILE A 1 97 ? -7.057 8.171 10.427 1.00 98.25 97 ILE A O 1
ATOM 745 N N . CYS A 1 98 ? -6.326 7.351 8.478 1.00 98.50 98 CYS A N 1
ATOM 746 C CA . CYS A 1 98 ? -5.203 8.273 8.337 1.00 98.50 98 CYS A CA 1
ATOM 747 C C . CYS A 1 98 ? -5.622 9.673 7.855 1.00 98.50 98 CYS A C 1
ATOM 749 O O . CYS A 1 98 ? -6.561 9.846 7.070 1.00 98.50 98 CYS A O 1
ATOM 751 N N . SER A 1 99 ? -4.875 10.682 8.306 1.00 98.31 99 SER A N 1
ATOM 752 C CA . SER A 1 99 ? -4.848 12.014 7.700 1.00 98.31 99 SER A CA 1
ATOM 753 C C . SER A 1 99 ? -4.001 12.024 6.417 1.00 98.31 99 SER A C 1
ATOM 755 O O . SER A 1 99 ? -3.233 11.098 6.154 1.00 98.31 99 SER A O 1
ATOM 757 N N . ASN A 1 100 ? -4.068 13.101 5.630 1.00 98.38 100 ASN A N 1
ATOM 758 C CA . ASN A 1 100 ? -3.186 13.254 4.466 1.00 98.38 100 ASN A CA 1
ATOM 759 C C . ASN A 1 100 ? -1.700 13.259 4.866 1.00 98.38 100 ASN A C 1
ATOM 761 O O . ASN A 1 100 ? -0.872 12.694 4.155 1.00 98.38 100 ASN A O 1
ATOM 765 N N . ALA A 1 101 ? -1.363 13.884 5.999 1.00 98.12 101 ALA A N 1
ATOM 766 C CA . ALA A 1 101 ? 0.008 13.933 6.496 1.00 98.12 101 ALA A CA 1
ATOM 767 C C . ALA A 1 101 ? 0.485 12.548 6.954 1.00 98.12 101 ALA A C 1
ATOM 769 O O . ALA A 1 101 ? 1.607 12.164 6.637 1.00 98.12 101 ALA A O 1
ATOM 770 N N . ASP A 1 102 ? -0.388 11.777 7.607 1.00 98.38 102 ASP A N 1
ATOM 771 C CA . ASP A 1 102 ? -0.097 10.405 8.038 1.00 98.38 102 ASP A CA 1
ATOM 772 C C . ASP A 1 102 ? 0.240 9.523 6.832 1.00 98.38 102 ASP A C 1
ATOM 774 O O . ASP A 1 102 ? 1.214 8.777 6.862 1.00 98.38 102 ASP A O 1
ATOM 778 N N . LEU A 1 103 ? -0.538 9.633 5.748 1.00 98.56 103 LEU A N 1
ATOM 779 C CA . LEU A 1 103 ? -0.310 8.861 4.525 1.00 98.56 103 LEU A CA 1
ATOM 780 C C . LEU A 1 103 ? 1.041 9.203 3.887 1.00 98.56 103 LEU A C 1
ATOM 782 O O . LEU A 1 103 ? 1.774 8.301 3.490 1.00 98.56 103 LEU A O 1
ATOM 786 N N . ILE A 1 104 ? 1.393 10.490 3.821 1.00 98.12 104 ILE A N 1
ATOM 787 C CA . ILE A 1 104 ? 2.683 10.939 3.279 1.00 98.12 104 ILE A CA 1
ATOM 788 C C . ILE A 1 104 ? 3.837 10.453 4.166 1.00 98.12 104 ILE A C 1
ATOM 790 O O . ILE A 1 104 ? 4.829 9.926 3.658 1.00 98.12 104 ILE A O 1
ATOM 794 N N . TYR A 1 105 ? 3.712 10.618 5.484 1.00 97.38 105 TYR A N 1
ATOM 795 C CA . TYR A 1 105 ? 4.753 10.264 6.443 1.00 97.38 105 TYR A CA 1
ATOM 796 C C . TYR A 1 105 ? 4.976 8.752 6.518 1.00 97.38 105 TYR A C 1
ATOM 798 O O . TYR A 1 105 ? 6.100 8.281 6.335 1.00 97.38 105 TYR A O 1
ATOM 806 N N . GLY A 1 106 ? 3.898 7.986 6.697 1.00 97.12 106 GLY A N 1
ATOM 807 C CA . GLY A 1 106 ? 3.933 6.529 6.729 1.00 97.12 106 GLY A CA 1
ATOM 808 C C . GLY A 1 106 ? 4.503 5.949 5.436 1.00 97.12 106 GLY A C 1
ATOM 809 O O . GLY A 1 106 ? 5.414 5.127 5.487 1.00 97.12 106 GLY A O 1
ATOM 810 N N . ALA A 1 107 ? 4.055 6.427 4.267 1.00 97.81 107 ALA A N 1
ATOM 811 C CA . ALA A 1 107 ? 4.588 5.963 2.984 1.00 97.81 107 ALA A CA 1
ATOM 812 C C . ALA A 1 107 ? 6.091 6.247 2.837 1.00 97.81 107 ALA A C 1
ATOM 814 O O . ALA A 1 107 ? 6.840 5.382 2.384 1.00 97.81 107 ALA A O 1
ATOM 815 N N . LYS A 1 108 ? 6.560 7.428 3.267 1.00 96.50 108 LYS A N 1
ATOM 816 C CA . LYS A 1 108 ? 7.985 7.795 3.215 1.00 96.50 108 LYS A CA 1
ATOM 817 C C . LYS A 1 108 ? 8.870 6.867 4.057 1.00 96.50 108 LYS A C 1
ATOM 819 O O . LYS A 1 108 ? 10.020 6.639 3.686 1.00 96.50 108 LYS A O 1
ATOM 824 N N . LYS A 1 109 ? 8.347 6.323 5.160 1.00 95.25 109 LYS A N 1
ATOM 825 C CA . LYS A 1 109 ? 9.060 5.385 6.045 1.00 95.25 109 LYS A CA 1
ATOM 826 C C . LYS A 1 109 ? 9.146 3.958 5.504 1.00 95.25 109 LYS A C 1
ATOM 828 O O . LYS A 1 109 ? 9.901 3.161 6.046 1.00 95.25 109 LYS A O 1
ATOM 833 N N . MET A 1 110 ? 8.407 3.623 4.448 1.00 96.69 110 MET A N 1
ATOM 834 C CA . MET A 1 110 ? 8.303 2.259 3.922 1.00 96.69 110 MET A CA 1
ATOM 835 C C . MET A 1 110 ? 8.855 2.156 2.488 1.00 96.69 110 MET A C 1
ATOM 837 O O . MET A 1 110 ? 8.090 1.888 1.558 1.00 96.69 110 MET A O 1
ATOM 841 N N . PRO A 1 111 ? 10.167 2.369 2.256 1.00 97.19 111 PRO A N 1
ATOM 842 C CA . PRO A 1 111 ? 10.729 2.273 0.914 1.00 97.19 111 PRO A CA 1
ATOM 843 C C . PRO A 1 111 ? 10.624 0.840 0.374 1.00 97.19 111 PRO A C 1
ATOM 845 O O . PRO A 1 111 ? 10.955 -0.132 1.054 1.00 97.19 111 PRO A O 1
ATOM 848 N N . VAL A 1 112 ? 10.198 0.704 -0.883 1.00 97.50 112 VAL A N 1
ATOM 849 C CA . VAL A 1 112 ? 10.125 -0.582 -1.589 1.00 97.50 112 VAL A CA 1
ATOM 850 C C . VAL A 1 112 ? 11.075 -0.543 -2.777 1.00 97.50 112 VAL A C 1
ATOM 852 O O . VAL A 1 112 ? 10.848 0.183 -3.741 1.00 97.50 112 VAL A O 1
ATOM 855 N N . ILE A 1 113 ? 12.132 -1.352 -2.708 1.00 97.62 113 ILE A N 1
ATOM 856 C CA . ILE A 1 113 ? 13.176 -1.412 -3.734 1.00 97.62 113 ILE A CA 1
ATOM 857 C C . ILE A 1 113 ? 12.956 -2.643 -4.612 1.00 97.62 113 ILE A C 1
ATOM 859 O O . ILE A 1 113 ? 12.780 -3.757 -4.109 1.00 97.62 113 ILE A O 1
ATOM 863 N N . LYS A 1 114 ? 12.975 -2.451 -5.933 1.00 97.69 114 LYS A N 1
ATOM 864 C CA . LYS A 1 114 ? 12.866 -3.528 -6.929 1.00 97.69 114 LYS A CA 1
ATOM 865 C C . LYS A 1 114 ? 13.913 -3.346 -8.021 1.00 97.69 114 LYS A C 1
ATOM 867 O O . LYS A 1 114 ? 14.357 -2.232 -8.287 1.00 97.69 114 LYS A O 1
ATOM 872 N N . LYS A 1 115 ? 14.316 -4.453 -8.647 1.00 97.06 115 LYS A N 1
ATOM 873 C CA . LYS A 1 115 ? 15.342 -4.473 -9.691 1.00 97.06 115 LYS A CA 1
ATOM 874 C C . LYS A 1 115 ? 14.835 -5.175 -10.947 1.00 97.06 115 LYS A C 1
ATOM 876 O O . LYS A 1 115 ? 14.309 -6.280 -10.863 1.00 97.06 115 LYS A O 1
ATOM 881 N N . ALA A 1 116 ? 15.072 -4.537 -12.088 1.00 96.00 116 ALA A N 1
ATOM 882 C CA . ALA A 1 116 ? 15.056 -5.132 -13.421 1.00 96.00 116 ALA A CA 1
ATOM 883 C C . ALA A 1 116 ? 16.431 -4.857 -14.068 1.00 96.00 116 ALA A C 1
ATOM 885 O O . ALA A 1 116 ? 17.465 -5.203 -13.484 1.00 96.00 116 ALA A O 1
ATOM 886 N N . ASN A 1 117 ? 16.470 -4.157 -15.207 1.00 96.38 117 ASN A N 1
ATOM 887 C CA . ASN A 1 117 ? 17.724 -3.634 -15.763 1.00 96.38 117 ASN A CA 1
ATOM 888 C C . ASN A 1 117 ? 18.382 -2.645 -14.787 1.00 96.38 117 ASN A C 1
ATOM 890 O O . ASN A 1 117 ? 19.570 -2.753 -14.481 1.00 96.38 117 ASN A O 1
ATOM 894 N N . THR A 1 118 ? 17.580 -1.755 -14.206 1.00 94.75 118 THR A N 1
ATOM 895 C CA . THR A 1 118 ? 17.986 -0.807 -13.166 1.00 94.75 118 THR A CA 1
ATOM 896 C C . THR A 1 118 ? 17.242 -1.069 -11.856 1.00 94.75 118 THR A C 1
ATOM 898 O O . THR A 1 118 ? 16.376 -1.947 -11.777 1.00 94.75 118 THR A O 1
ATOM 901 N N . THR A 1 119 ? 17.642 -0.368 -10.796 1.00 96.62 119 THR A N 1
ATOM 902 C CA . THR A 1 119 ? 17.052 -0.489 -9.458 1.00 96.62 119 THR A CA 1
ATOM 903 C C . THR A 1 119 ? 16.212 0.752 -9.168 1.00 96.62 119 THR A C 1
ATOM 905 O O . THR A 1 119 ? 16.749 1.856 -9.170 1.00 96.62 119 THR A O 1
ATOM 908 N N . ILE A 1 120 ? 14.922 0.567 -8.883 1.00 96.62 120 ILE A N 1
ATOM 909 C CA . ILE A 1 120 ? 13.964 1.639 -8.574 1.00 96.62 120 ILE A CA 1
ATOM 910 C C . ILE A 1 120 ? 13.573 1.609 -7.090 1.00 96.62 120 ILE A C 1
ATOM 912 O O . ILE A 1 120 ? 13.527 0.537 -6.480 1.00 96.62 120 ILE A O 1
ATOM 916 N N . GLY A 1 121 ? 13.282 2.783 -6.517 1.00 95.19 121 GLY A N 1
ATOM 917 C CA . GLY A 1 121 ? 12.748 2.929 -5.154 1.00 95.19 121 GLY A CA 1
ATOM 918 C C . GLY A 1 121 ? 13.790 3.188 -4.060 1.00 95.19 121 GLY A C 1
ATOM 919 O O . GLY A 1 121 ? 13.443 3.188 -2.881 1.00 95.19 121 GLY A O 1
ATOM 920 N N . ILE A 1 122 ? 15.059 3.418 -4.420 1.00 96.75 122 ILE A N 1
ATOM 921 C CA . ILE A 1 122 ? 16.112 3.778 -3.458 1.00 96.75 122 ILE A CA 1
ATOM 922 C C . ILE A 1 122 ? 15.799 5.167 -2.867 1.00 96.75 122 ILE A C 1
ATOM 924 O O . ILE A 1 122 ? 15.550 6.101 -3.639 1.00 96.75 122 ILE A O 1
ATOM 928 N N . PRO A 1 123 ? 15.835 5.351 -1.532 1.00 96.12 123 PRO A N 1
ATOM 929 C CA . PRO A 1 123 ? 15.653 6.664 -0.919 1.00 96.12 123 PRO A CA 1
ATOM 930 C C . PRO A 1 123 ? 16.582 7.729 -1.522 1.00 96.12 123 PRO A C 1
ATOM 932 O O . PRO A 1 123 ? 17.775 7.496 -1.703 1.00 96.12 123 PRO A O 1
ATOM 935 N N . GLY A 1 124 ? 16.028 8.900 -1.848 1.00 95.94 124 GLY A N 1
ATOM 936 C CA . GLY A 1 124 ? 16.756 9.980 -2.529 1.00 95.94 124 GLY A CA 1
ATOM 937 C C . GLY A 1 124 ? 16.749 9.897 -4.061 1.00 95.94 124 GLY A C 1
ATOM 938 O O . GLY A 1 124 ? 17.383 10.722 -4.712 1.00 95.94 124 GLY A O 1
ATOM 939 N N . THR A 1 125 ? 16.025 8.939 -4.649 1.00 95.94 125 THR A N 1
ATOM 940 C CA . THR A 1 125 ? 15.818 8.836 -6.103 1.00 95.94 125 THR A CA 1
ATOM 941 C C . THR A 1 125 ? 14.354 9.062 -6.481 1.00 95.94 125 THR A C 1
ATOM 943 O O . THR A 1 125 ? 13.452 8.833 -5.676 1.00 95.94 125 THR A O 1
ATOM 946 N N . PHE A 1 126 ? 14.119 9.517 -7.713 1.00 95.44 126 PHE A N 1
ATOM 947 C CA . PHE A 1 126 ? 12.790 9.648 -8.303 1.00 95.44 126 PHE A CA 1
ATOM 948 C C . PHE A 1 126 ? 12.875 9.266 -9.784 1.00 95.44 126 PHE A C 1
ATOM 950 O O . PHE A 1 126 ? 13.564 9.937 -10.549 1.00 95.44 126 PHE A O 1
ATOM 957 N N . SER A 1 127 ? 12.213 8.175 -10.173 1.00 94.94 127 SER A N 1
ATOM 958 C CA . SER A 1 127 ? 12.194 7.687 -11.558 1.00 94.94 127 SER A CA 1
ATOM 959 C C . SER A 1 127 ? 10.896 8.100 -12.252 1.00 94.94 127 SER A C 1
ATOM 961 O O . SER A 1 127 ? 9.841 8.183 -11.622 1.00 94.94 127 SER A O 1
ATOM 963 N N . ALA A 1 128 ? 10.962 8.313 -13.565 1.00 95.50 128 ALA A N 1
ATOM 964 C CA . ALA A 1 128 ? 9.816 8.687 -14.387 1.00 95.50 128 ALA A CA 1
ATOM 965 C C . ALA A 1 128 ? 9.660 7.733 -15.574 1.00 95.50 128 ALA A C 1
ATOM 967 O O . ALA A 1 128 ? 10.641 7.342 -16.210 1.00 95.50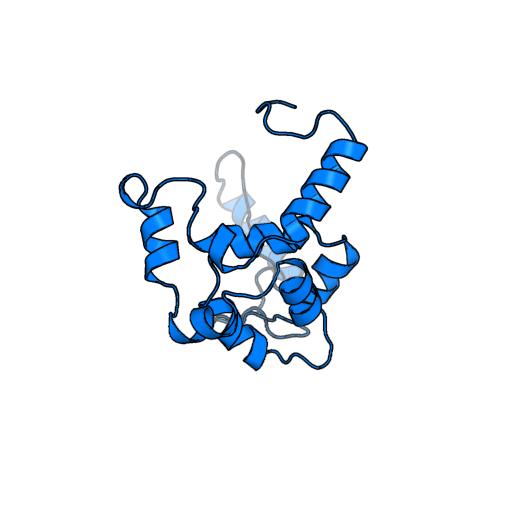 128 ALA A O 1
ATOM 968 N N . ARG A 1 129 ? 8.410 7.388 -15.896 1.00 95.81 129 ARG A N 1
ATOM 969 C CA . ARG A 1 129 ? 8.072 6.613 -17.092 1.00 95.81 129 ARG A CA 1
ATOM 970 C C . ARG A 1 129 ? 7.951 7.546 -18.292 1.00 95.81 129 ARG A C 1
ATOM 972 O O . ARG A 1 129 ? 7.148 8.472 -18.265 1.00 95.81 129 ARG A O 1
ATOM 979 N N . LEU A 1 130 ? 8.678 7.243 -19.363 1.00 95.19 130 LEU A N 1
ATOM 980 C CA . LEU A 1 130 ? 8.478 7.868 -20.667 1.00 95.19 130 LEU A CA 1
ATOM 981 C C . LEU A 1 130 ? 7.402 7.088 -21.436 1.00 95.19 130 LEU A C 1
ATOM 983 O O . LEU A 1 130 ? 7.575 5.899 -21.699 1.00 95.19 130 LEU A O 1
ATOM 987 N N . GLN A 1 131 ? 6.270 7.732 -21.735 1.00 96.31 131 GLN A N 1
ATOM 988 C CA . GLN A 1 131 ? 5.145 7.128 -22.462 1.00 96.31 131 GLN A CA 1
ATOM 989 C C . GLN A 1 131 ? 4.781 7.998 -23.682 1.00 96.31 131 GLN A C 1
ATOM 991 O O . GLN A 1 131 ? 3.859 8.810 -23.586 1.00 96.31 131 GLN A O 1
ATOM 996 N N . PRO A 1 132 ? 5.520 7.860 -24.796 1.00 94.38 132 PRO A N 1
ATOM 997 C CA . PRO A 1 132 ? 5.285 8.626 -26.016 1.00 94.38 132 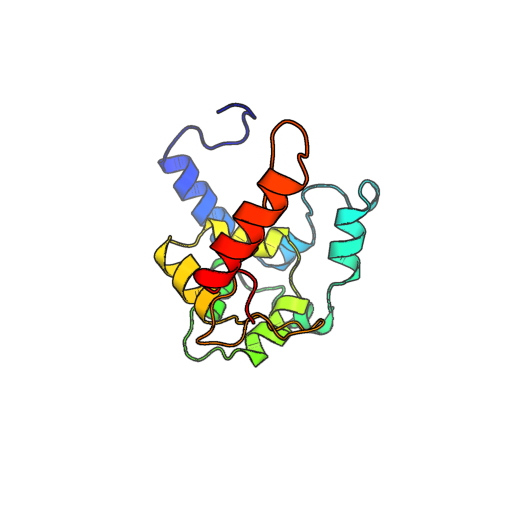PRO A CA 1
ATOM 998 C C . PRO A 1 132 ? 4.063 8.068 -26.757 1.00 94.38 132 PRO A C 1
ATOM 1000 O O . PRO A 1 132 ? 4.135 6.998 -27.357 1.00 94.38 132 PRO A O 1
ATOM 1003 N N . ASN A 1 133 ? 2.937 8.776 -26.693 1.00 96.38 133 ASN A N 1
ATOM 1004 C CA . ASN A 1 133 ? 1.701 8.365 -27.358 1.00 96.38 133 ASN A CA 1
ATOM 1005 C C . ASN A 1 133 ? 1.449 9.261 -28.571 1.00 96.38 133 ASN A C 1
ATOM 1007 O O . ASN A 1 133 ? 1.546 10.485 -28.475 1.00 96.38 133 ASN A O 1
ATOM 1011 N N . ASP A 1 134 ? 1.065 8.653 -29.689 1.00 97.31 134 ASP A N 1
ATOM 1012 C CA . ASP A 1 134 ? 0.626 9.353 -30.891 1.00 97.31 134 ASP A CA 1
ATOM 1013 C C . ASP A 1 134 ? -0.772 8.867 -31.295 1.00 97.31 134 ASP A C 1
ATOM 1015 O O . ASP A 1 134 ? -1.103 7.697 -31.136 1.00 97.31 134 ASP A O 1
ATOM 1019 N N . THR A 1 135 ? -1.620 9.755 -31.820 1.00 95.50 135 THR A N 1
ATOM 1020 C CA . THR A 1 135 ? -3.013 9.409 -32.184 1.00 95.50 135 THR A CA 1
ATOM 1021 C C . THR A 1 135 ? -3.140 8.363 -33.295 1.00 95.50 135 THR A C 1
ATOM 1023 O O . THR A 1 135 ? -4.227 7.820 -33.496 1.00 95.50 135 THR A O 1
ATOM 1026 N N . ARG A 1 136 ? -2.064 8.119 -34.047 1.00 96.50 136 ARG A N 1
ATOM 1027 C CA . ARG A 1 136 ? -1.996 7.174 -35.166 1.00 96.50 136 ARG A CA 1
ATOM 1028 C C . ARG A 1 136 ? -0.835 6.192 -35.017 1.00 96.50 136 ARG A C 1
ATOM 1030 O O . ARG A 1 136 ? -0.515 5.510 -35.987 1.00 96.50 136 ARG A O 1
ATOM 1037 N N . ASP A 1 137 ? -0.200 6.163 -33.847 1.00 95.88 137 ASP A N 1
ATOM 1038 C CA . ASP A 1 137 ? 1.049 5.442 -33.604 1.00 95.88 137 ASP A CA 1
ATOM 1039 C C . ASP A 1 137 ? 2.153 5.791 -34.627 1.00 95.88 137 ASP A C 1
ATOM 1041 O O . ASP A 1 137 ? 2.933 4.933 -35.050 1.00 95.88 137 ASP A O 1
ATOM 1045 N N . ASP A 1 138 ? 2.228 7.062 -35.050 1.00 97.56 138 ASP A N 1
ATOM 1046 C CA . ASP A 1 138 ? 3.266 7.518 -35.976 1.00 97.56 138 ASP A CA 1
ATOM 1047 C C . ASP A 1 138 ? 4.664 7.418 -35.344 1.00 97.56 138 ASP A C 1
ATOM 1049 O O . ASP A 1 138 ? 4.979 8.046 -34.329 1.00 97.56 138 ASP A O 1
ATOM 1053 N N . VAL A 1 139 ? 5.540 6.638 -35.980 1.00 97.56 139 VAL A N 1
ATOM 1054 C CA . VAL A 1 139 ? 6.873 6.329 -35.446 1.00 97.56 139 VAL A CA 1
ATOM 1055 C C . VAL A 1 139 ? 7.789 7.550 -35.346 1.00 97.56 139 VAL A C 1
ATOM 1057 O O . VAL A 1 139 ? 8.676 7.563 -34.493 1.00 97.56 139 VAL A O 1
ATOM 1060 N N . GLN A 1 140 ? 7.597 8.578 -36.180 1.00 97.38 140 GLN A N 1
ATOM 1061 C CA . GLN A 1 140 ? 8.415 9.794 -36.134 1.00 97.38 140 GLN A CA 1
ATOM 1062 C C . GLN A 1 140 ? 7.997 10.678 -34.958 1.00 97.38 140 GLN A C 1
ATOM 1064 O O . GLN A 1 140 ? 8.854 11.160 -34.218 1.00 97.38 140 GLN A O 1
ATOM 1069 N N . SER A 1 141 ? 6.688 10.823 -34.742 1.00 97.00 141 SER A N 1
ATOM 1070 C CA . SER A 1 141 ? 6.113 11.488 -33.567 1.00 97.00 141 SER A CA 1
ATOM 1071 C C . SER A 1 141 ? 6.581 10.826 -32.267 1.00 97.00 141 SER A C 1
ATOM 1073 O O . SER A 1 141 ? 7.078 11.499 -31.360 1.00 97.00 141 SER A O 1
ATOM 1075 N N . ILE A 1 142 ? 6.514 9.492 -32.202 1.00 97.81 142 ILE A N 1
ATOM 1076 C CA . ILE A 1 142 ? 6.975 8.715 -31.046 1.00 97.81 142 ILE A CA 1
ATOM 1077 C C . ILE A 1 142 ? 8.474 8.927 -30.807 1.00 97.81 142 ILE A C 1
ATOM 1079 O O . ILE A 1 142 ? 8.883 9.215 -29.682 1.00 97.81 142 ILE A O 1
ATOM 1083 N N . ALA A 1 143 ? 9.303 8.819 -31.850 1.00 97.31 143 ALA A N 1
ATOM 1084 C CA . ALA A 1 143 ? 10.746 9.007 -31.728 1.00 97.31 143 ALA A CA 1
ATOM 1085 C C . ALA A 1 143 ? 11.107 10.418 -31.239 1.00 97.31 143 ALA A C 1
ATOM 1087 O O . ALA A 1 143 ? 11.956 10.558 -30.359 1.00 97.31 143 ALA A O 1
ATOM 1088 N N . ALA A 1 144 ? 10.435 11.455 -31.750 1.00 96.62 144 ALA A N 1
ATOM 1089 C CA . ALA A 1 144 ? 10.649 12.832 -31.312 1.00 96.62 144 ALA A CA 1
ATOM 1090 C C . ALA A 1 144 ? 10.390 12.998 -29.803 1.00 96.62 144 ALA A C 1
ATOM 1092 O O . ALA A 1 144 ? 11.250 13.512 -29.087 1.00 96.62 144 ALA A O 1
ATOM 1093 N N . GLN A 1 145 ? 9.265 12.473 -29.305 1.00 97.06 145 GLN A N 1
ATOM 1094 C CA . GLN A 1 145 ? 8.922 12.490 -27.877 1.00 97.06 145 GLN A CA 1
ATOM 1095 C C . GLN A 1 145 ? 9.909 11.676 -27.023 1.00 97.06 145 GLN A C 1
ATOM 1097 O O . GLN A 1 145 ? 10.195 12.048 -25.884 1.00 97.06 145 GLN A O 1
ATOM 1102 N N . ILE A 1 146 ? 10.455 10.573 -27.556 1.00 97.06 146 ILE A N 1
ATOM 1103 C CA . ILE A 1 146 ? 11.490 9.793 -26.863 1.00 97.06 146 ILE A CA 1
ATOM 1104 C C . ILE A 1 146 ? 12.743 10.642 -26.654 1.00 97.06 146 ILE A C 1
ATOM 1106 O O . ILE A 1 146 ? 13.238 10.737 -25.531 1.00 97.06 146 ILE A O 1
ATOM 1110 N N . TYR A 1 147 ? 13.255 11.262 -27.719 1.00 96.75 147 TYR A N 1
ATOM 1111 C CA . TYR A 1 147 ? 14.459 12.087 -27.627 1.00 96.75 147 TYR A CA 1
ATOM 1112 C C . TYR A 1 147 ? 14.257 13.292 -26.707 1.00 96.75 147 TYR A C 1
ATOM 1114 O O . TYR A 1 147 ? 15.136 13.596 -25.899 1.00 96.75 147 TYR A O 1
ATOM 1122 N N . GLU A 1 148 ? 13.089 13.930 -26.772 1.00 96.75 148 GLU A N 1
ATOM 1123 C CA . GLU A 1 148 ? 12.726 15.009 -25.858 1.00 96.75 148 GLU A CA 1
ATOM 1124 C C . GLU A 1 148 ? 12.710 14.523 -24.404 1.00 96.75 148 GLU A C 1
ATOM 1126 O O . GLU A 1 148 ? 13.428 15.070 -23.568 1.00 96.75 148 GLU A O 1
ATOM 1131 N N . GLY A 1 149 ? 11.978 13.451 -24.095 1.00 95.69 149 GLY A N 1
ATOM 1132 C CA . GLY A 1 149 ? 11.876 12.930 -22.732 1.00 95.69 149 GLY A CA 1
ATOM 1133 C C . GLY A 1 149 ? 13.224 12.510 -22.146 1.00 95.69 149 GLY A C 1
ATOM 1134 O O . GLY A 1 149 ? 13.535 12.839 -20.998 1.00 95.69 149 GLY A O 1
ATOM 1135 N N . LEU A 1 150 ? 14.066 11.852 -22.949 1.00 95.69 150 LEU A N 1
ATOM 1136 C CA . LEU A 1 150 ? 15.430 11.514 -22.547 1.00 95.69 150 LEU A CA 1
ATOM 1137 C C . LEU A 1 150 ? 16.257 12.771 -22.242 1.00 95.69 150 LEU A C 1
ATOM 1139 O O . LEU A 1 150 ? 17.007 12.767 -21.274 1.00 95.69 150 LEU A O 1
ATOM 1143 N N . SER A 1 151 ? 16.103 13.871 -22.985 1.00 95.94 151 SER A N 1
ATOM 1144 C CA . SER A 1 151 ? 16.843 15.115 -22.705 1.00 95.94 151 SER A CA 1
ATOM 1145 C C . SER A 1 151 ? 16.524 15.731 -21.330 1.00 95.94 151 SER A C 1
ATOM 1147 O O . SER A 1 151 ? 17.384 16.380 -20.735 1.00 95.94 151 SER A O 1
ATOM 1149 N N . PHE A 1 152 ? 15.335 15.456 -20.780 1.00 95.00 152 PHE A N 1
ATOM 1150 C CA . PHE A 1 152 ? 14.911 15.870 -19.436 1.00 95.00 152 PHE A CA 1
ATOM 1151 C C . PHE A 1 152 ? 15.202 14.834 -18.336 1.00 95.00 152 PHE A C 1
ATOM 1153 O O . PHE A 1 152 ? 14.801 15.032 -17.187 1.00 95.00 152 PHE A O 1
ATOM 1160 N N . GLY A 1 153 ? 15.877 13.721 -18.643 1.00 91.00 153 GLY A N 1
ATOM 1161 C CA . GLY A 1 153 ? 16.158 12.677 -17.650 1.00 91.00 153 GLY A CA 1
ATOM 1162 C C . GLY A 1 153 ? 15.026 11.676 -17.427 1.00 91.00 153 GLY A C 1
ATOM 1163 O O . GLY A 1 153 ? 15.101 10.884 -16.489 1.00 91.00 153 GLY A O 1
ATOM 1164 N N . TRP A 1 154 ? 13.978 11.670 -18.255 1.00 88.62 154 TRP A N 1
ATOM 1165 C CA . TRP A 1 154 ? 12.910 10.676 -18.131 1.00 88.62 154 TRP A CA 1
ATOM 1166 C C . TRP A 1 154 ? 13.389 9.318 -18.626 1.00 88.62 154 TRP A C 1
ATOM 1168 O O . TRP A 1 154 ? 14.168 9.242 -19.571 1.00 88.62 154 TRP A O 1
ATOM 1178 N N . ALA A 1 155 ? 12.929 8.240 -17.983 1.00 77.38 155 ALA A N 1
ATOM 1179 C CA . ALA A 1 155 ? 13.398 6.877 -18.239 1.00 77.38 155 ALA A CA 1
ATOM 1180 C C . ALA A 1 155 ? 14.935 6.704 -18.167 1.00 77.38 155 ALA A C 1
ATOM 1182 O O . ALA A 1 155 ? 15.464 5.689 -18.620 1.00 77.38 155 ALA A O 1
ATOM 1183 N N . MET A 1 156 ? 15.650 7.670 -17.572 1.00 61.31 156 MET A N 1
ATOM 1184 C CA . MET A 1 156 ? 17.073 7.580 -17.267 1.00 61.31 156 MET A CA 1
ATOM 1185 C C . MET A 1 156 ? 17.234 7.282 -15.772 1.00 61.31 156 MET A C 1
ATOM 1187 O O . MET A 1 156 ? 16.837 8.087 -14.936 1.00 61.31 156 MET A O 1
ATOM 1191 N N . ARG A 1 157 ? 17.857 6.133 -15.470 1.00 57.47 157 ARG A N 1
ATOM 1192 C CA . ARG A 1 157 ? 17.901 5.420 -14.173 1.00 57.47 157 ARG A CA 1
ATOM 1193 C C . ARG A 1 157 ? 16.654 4.611 -13.826 1.00 57.47 157 ARG A C 1
ATOM 1195 O O . ARG A 1 157 ? 15.616 5.165 -13.403 1.00 57.47 157 ARG A O 1
#

InterPro domains:
  IPR010628 Ethanolamine ammonia-lyase heavy chain [PF06751] (2-153)
  IPR010628 Ethanolamine ammonia-lyase heavy chain [PTHR39329] (2-153)
  IPR013785 Aldolase-type TIM barrel [G3DSA:3.20.20.70] (111-155)
  IPR044939 Ethanolamine ammonia-lyase heavy chain, domain 2 [G3DSA:1.10.220.70] (24-110)
  IPR044941 Ethanolamine ammonia-lyase heavy chain, N-terminal domain [G3DSA:2.30.170.30] (1-23)

Foldseek 3Di:
DVPPPDDPDPVVLVVVLVVLQQDFQQNQLVDDPDDCVPDPVNVVQNVQADVVLLVVRRGPGLNRVLCLLLDPPNALVNCVSNVSNHGPRSVVSNVSNDDPVSVVRSVLRHFDWDDDPHIPRPPPDDAAAQDQDDPVVDPVSSVVSVVVCVVVCHVPD

Radius of gyration: 20.72 Å; chains: 1; bounding box: 43×36×55 Å

pLDDT: mean 96.47, std 5.72, range [57.47, 98.81]